Protein AF-A0A2V8F8I6-F1 (afdb_monomer)

Radius of gyration: 18.99 Å; Cα co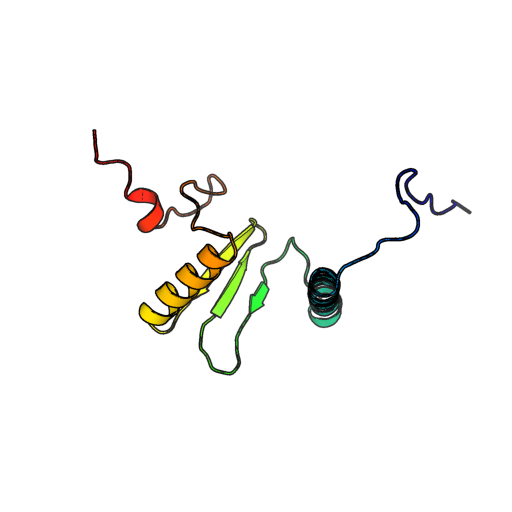ntacts (8 Å, |Δi|>4): 71; chains: 1; bounding box: 33×45×65 Å

pLDDT: mean 79.76, std 14.5, range [37.84, 93.88]

Nearest PDB structures (foldseek):
  1ll6-assembly4_D  TM=4.019E-01  e=1.074E+00  Coccidioides immitis
  4dfw-assembly1_A  TM=2.881E-01  e=1.947E-01  Homo sapiens
  8c6z-assembly1_A  TM=3.370E-01  e=1.817E+00  Clostridium perfringens
  9iuh-assembly1_A  TM=2.487E-01  e=9.421E-01  Vibrio parahaemolyticus
  7ane-assembly1_Ab  TM=2.014E-01  e=9.389E+00  Leishmania major

Secondary structure (DSSP, 8-state):
-------TT--S-----HHHHHHHHHHHHHHHHH---TTS-EEE--TT-S-EEEE-TTS-EEEE-SSHHHHHHHHHHHHHTT-PPPSS-SSTT----TTTSTTSS--

Structure (mmCIF, N/CA/C/O backbone):
data_AF-A0A2V8F8I6-F1
#
_entry.id   AF-A0A2V8F8I6-F1
#
loop_
_atom_site.group_PDB
_atom_site.id
_atom_site.type_symbol
_atom_site.label_atom_id
_atom_site.label_alt_id
_atom_site.label_comp_id
_atom_site.label_asym_id
_atom_site.label_entity_id
_atom_site.label_seq_id
_atom_site.pdbx_PDB_ins_code
_atom_site.Cartn_x
_atom_site.Cartn_y
_atom_site.Cartn_z
_atom_site.occupancy
_atom_site.B_iso_or_equiv
_atom_site.auth_seq_id
_atom_site.auth_comp_id
_atom_site.auth_asym_id
_atom_site.auth_atom_id
_atom_site.pdbx_PDB_model_num
ATOM 1 N N . MET A 1 1 ? 14.137 26.702 31.121 1.00 41.16 1 MET A N 1
ATOM 2 C CA . MET A 1 1 ? 12.973 26.049 30.488 1.00 41.16 1 MET A CA 1
ATOM 3 C C . MET A 1 1 ? 12.880 26.570 29.068 1.00 41.16 1 MET A C 1
ATOM 5 O O . MET A 1 1 ? 12.441 27.699 28.875 1.00 41.16 1 MET A O 1
ATOM 9 N N . GLU A 1 2 ? 13.381 25.805 28.102 1.00 47.16 2 GLU A N 1
ATOM 10 C CA . GLU A 1 2 ? 13.184 26.109 26.684 1.00 47.16 2 GLU A CA 1
ATOM 11 C C . GLU A 1 2 ? 11.700 25.948 26.355 1.00 47.16 2 GLU A C 1
ATOM 13 O O . GLU A 1 2 ? 11.084 24.929 26.668 1.00 47.16 2 GLU A O 1
ATOM 18 N N . ARG A 1 3 ? 11.096 27.001 25.803 1.00 45.47 3 ARG A N 1
ATOM 19 C CA . ARG A 1 3 ? 9.714 26.950 25.331 1.00 45.47 3 ARG A CA 1
ATOM 20 C C . ARG A 1 3 ? 9.701 26.123 24.052 1.00 45.47 3 ARG A C 1
ATOM 22 O O . ARG A 1 3 ? 10.463 26.423 23.139 1.00 45.47 3 ARG A O 1
ATOM 29 N N . CYS A 1 4 ? 8.818 25.128 23.991 1.00 46.78 4 CYS A N 1
ATOM 30 C CA . CYS A 1 4 ? 8.416 24.483 22.747 1.00 46.78 4 CYS A CA 1
ATOM 31 C C . CYS A 1 4 ? 7.962 25.587 21.779 1.00 46.78 4 CYS A C 1
ATOM 33 O O . CYS A 1 4 ? 6.897 26.184 21.952 1.00 46.78 4 CYS A O 1
ATOM 35 N N . ALA A 1 5 ? 8.833 25.957 20.843 1.00 52.16 5 ALA A N 1
ATOM 36 C CA . ALA A 1 5 ? 8.520 26.939 19.826 1.00 52.16 5 ALA A CA 1
ATOM 37 C C . ALA A 1 5 ? 7.638 26.238 18.795 1.00 52.16 5 ALA A C 1
ATOM 39 O O . ALA A 1 5 ? 8.135 25.534 17.919 1.00 52.16 5 ALA A O 1
ATOM 40 N N . VAL A 1 6 ? 6.322 26.400 18.930 1.00 56.75 6 VAL A N 1
ATOM 41 C CA . VAL A 1 6 ? 5.384 26.081 17.852 1.00 56.75 6 VAL A CA 1
ATOM 42 C C . VAL A 1 6 ? 5.862 26.852 16.619 1.00 56.75 6 VAL A C 1
ATOM 44 O O . VAL A 1 6 ? 6.078 28.065 16.704 1.00 56.75 6 VAL A O 1
ATOM 47 N N . GLN A 1 7 ? 6.121 26.143 15.514 1.00 58.88 7 GLN A N 1
ATOM 48 C CA . GLN A 1 7 ? 6.570 26.754 14.260 1.00 58.88 7 GLN A CA 1
ATOM 49 C C . GLN A 1 7 ? 5.643 27.924 13.903 1.00 58.88 7 GLN A C 1
ATOM 51 O O . GLN A 1 7 ? 4.425 27.812 14.041 1.00 58.88 7 GLN A O 1
ATOM 56 N N . ARG A 1 8 ? 6.225 29.054 13.472 1.00 54.56 8 ARG A N 1
ATOM 57 C CA . ARG A 1 8 ? 5.525 30.341 13.263 1.00 54.56 8 ARG A CA 1
ATOM 58 C C . ARG A 1 8 ? 4.374 30.277 12.250 1.00 54.56 8 ARG A C 1
ATOM 60 O O . ARG A 1 8 ? 3.568 31.202 12.204 1.00 54.56 8 ARG A O 1
ATOM 67 N N . ASP A 1 9 ? 4.276 29.178 11.515 1.00 62.59 9 ASP A N 1
ATOM 68 C CA . ASP A 1 9 ? 3.380 28.989 10.379 1.00 62.59 9 ASP A CA 1
ATOM 69 C C . ASP A 1 9 ? 2.255 27.990 10.720 1.00 62.59 9 ASP A C 1
ATOM 71 O O . ASP A 1 9 ? 1.356 27.732 9.920 1.00 62.59 9 ASP A O 1
ATOM 75 N N . PHE A 1 10 ? 2.280 27.418 11.928 1.00 59.06 10 PHE A N 1
ATOM 76 C CA . PHE A 1 10 ? 1.273 26.473 12.383 1.00 59.06 10 PHE A CA 1
ATOM 77 C C . PHE A 1 10 ? 0.020 27.227 12.841 1.00 59.06 10 PHE A C 1
ATOM 79 O O . PHE A 1 10 ? -0.009 27.828 13.914 1.00 59.06 10 PHE A O 1
ATOM 86 N N . SER A 1 11 ? -1.044 27.169 12.037 1.00 60.03 11 SER A N 1
ATOM 87 C CA . SER A 1 11 ? -2.303 27.902 12.266 1.00 60.03 11 SER A CA 1
ATOM 88 C C . SER A 1 11 ? -3.136 27.400 13.463 1.00 60.03 11 SER A C 1
ATOM 90 O O . SER A 1 11 ? -4.287 27.795 13.625 1.00 60.03 11 SER A O 1
ATOM 92 N N . GLY A 1 12 ? -2.586 26.529 14.318 1.00 64.31 12 GLY A N 1
ATOM 93 C CA . GLY A 1 12 ? -3.203 26.062 15.567 1.00 64.31 12 GLY A CA 1
ATOM 94 C C . GLY A 1 12 ? -4.409 25.129 15.402 1.00 64.31 12 GLY A C 1
ATOM 95 O O . GLY A 1 12 ? -4.760 24.423 16.343 1.00 64.31 12 GLY A O 1
ATOM 96 N N . ALA A 1 13 ? -5.010 25.082 14.215 1.00 70.38 13 ALA A N 1
ATOM 97 C CA . ALA A 1 13 ? -6.079 24.170 13.853 1.00 70.38 13 ALA A CA 1
ATOM 98 C C . ALA A 1 13 ? -5.848 23.649 12.432 1.00 70.38 13 ALA A C 1
ATOM 100 O O . ALA A 1 13 ? -5.587 24.421 11.510 1.00 70.38 13 ALA A O 1
ATOM 101 N N . LEU A 1 14 ? -5.961 22.333 12.274 1.00 75.19 14 LEU A N 1
ATOM 102 C CA . LEU A 1 14 ? -5.963 21.654 10.987 1.00 75.19 14 LEU A CA 1
ATOM 103 C C . LEU A 1 14 ? -7.331 20.991 10.845 1.00 75.19 14 LEU A C 1
ATOM 105 O O . LEU A 1 14 ? -7.701 20.150 11.664 1.00 75.19 14 LEU A O 1
ATOM 109 N N . GLN A 1 15 ? -8.112 21.437 9.864 1.00 81.44 15 GLN A N 1
ATOM 110 C CA . GLN A 1 15 ? -9.397 20.827 9.556 1.00 81.44 15 GLN A CA 1
ATOM 111 C C . GLN A 1 15 ? -9.196 19.804 8.449 1.00 81.44 15 GLN A C 1
ATOM 113 O O . GLN A 1 15 ? -8.698 20.139 7.379 1.00 81.44 15 GLN A O 1
ATOM 118 N N . PHE A 1 16 ? -9.632 18.583 8.719 1.00 83.44 16 PHE A N 1
ATOM 119 C CA . PHE A 1 16 ? -9.661 17.499 7.755 1.00 83.44 16 PHE A CA 1
ATOM 120 C C . PHE A 1 16 ? -11.098 17.252 7.318 1.00 83.44 16 PHE A C 1
ATOM 122 O O . PHE A 1 16 ? -12.033 17.321 8.123 1.00 83.44 16 PHE A O 1
ATOM 129 N N . ASN A 1 17 ? -11.286 16.921 6.050 1.00 90.00 17 ASN A N 1
ATOM 130 C CA . ASN A 1 17 ? -12.528 16.321 5.599 1.00 90.00 17 ASN A CA 1
ATOM 131 C C . ASN A 1 17 ? -12.634 14.857 6.085 1.00 90.00 17 ASN A C 1
ATOM 133 O O . ASN A 1 17 ? -11.720 14.297 6.700 1.00 90.00 17 ASN A O 1
ATOM 137 N N . ASN A 1 18 ? -13.777 14.217 5.826 1.00 86.88 18 ASN A N 1
ATOM 138 C CA . ASN A 1 18 ? -14.034 12.850 6.291 1.00 86.88 18 ASN A CA 1
ATOM 139 C C . ASN A 1 18 ? -13.062 11.808 5.716 1.00 86.88 18 ASN A C 1
ATOM 141 O O . ASN A 1 18 ? -12.784 10.817 6.387 1.00 86.88 18 ASN A O 1
ATOM 145 N N . HIS A 1 19 ? -12.582 11.991 4.484 1.00 79.38 19 HIS A N 1
ATOM 146 C CA . HIS A 1 19 ? -11.605 11.085 3.878 1.00 79.38 19 HIS A CA 1
ATOM 147 C C . HIS A 1 19 ? -10.224 11.302 4.495 1.00 79.38 19 HIS A C 1
ATOM 149 O O . HIS A 1 19 ? -9.653 10.359 5.027 1.00 79.38 19 HIS A O 1
ATOM 155 N N . GLU A 1 20 ? -9.770 12.551 4.578 1.00 81.00 20 GLU A N 1
ATOM 156 C CA . GLU A 1 20 ? -8.476 12.891 5.182 1.00 81.00 20 GLU A CA 1
ATOM 157 C C . GLU A 1 20 ? -8.387 12.464 6.657 1.00 81.00 20 GLU A C 1
ATOM 159 O O . GLU A 1 20 ? -7.340 12.025 7.124 1.00 81.00 20 GLU A O 1
ATOM 164 N N . THR A 1 21 ? -9.498 12.531 7.398 1.00 85.62 21 THR A N 1
ATOM 165 C CA . THR A 1 21 ? -9.554 12.046 8.786 1.00 85.62 21 THR A CA 1
ATOM 166 C C . THR A 1 21 ? -9.364 10.531 8.858 1.00 85.62 21 THR A C 1
ATOM 168 O O . THR A 1 21 ? -8.694 10.039 9.763 1.00 85.62 21 THR A O 1
ATOM 171 N N . ARG A 1 22 ? -9.944 9.772 7.918 1.00 86.38 22 ARG A N 1
ATOM 172 C CA . ARG A 1 22 ? -9.756 8.315 7.846 1.00 86.38 22 ARG A CA 1
ATOM 173 C C . ARG A 1 22 ? -8.313 7.967 7.500 1.00 86.38 22 ARG A C 1
ATOM 175 O O . ARG A 1 22 ? -7.754 7.091 8.153 1.00 86.38 22 ARG A O 1
ATOM 182 N N . ASP A 1 23 ? -7.716 8.684 6.554 1.00 83.75 23 ASP A N 1
ATOM 183 C CA . ASP A 1 23 ? -6.320 8.489 6.157 1.00 83.75 23 ASP A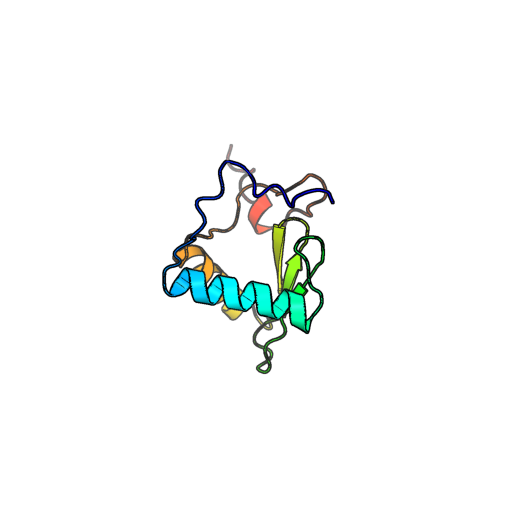 CA 1
ATOM 184 C C . ASP A 1 23 ? -5.368 8.805 7.322 1.00 83.75 23 ASP A C 1
ATOM 186 O O . ASP A 1 23 ? -4.473 8.019 7.630 1.00 83.75 23 ASP A O 1
ATOM 190 N N . LEU A 1 24 ? -5.613 9.898 8.055 1.00 84.25 24 LEU A N 1
ATOM 191 C CA . LEU A 1 24 ? -4.851 10.234 9.258 1.00 84.25 24 LEU A CA 1
ATOM 192 C C . LEU A 1 24 ?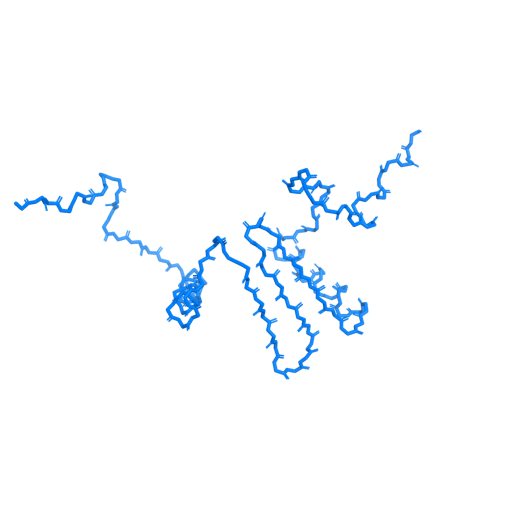 -4.984 9.156 10.339 1.00 84.25 24 LEU A C 1
ATOM 194 O O . LEU A 1 24 ? -3.982 8.748 10.921 1.00 84.25 24 LEU A O 1
ATOM 198 N N . LEU A 1 25 ? -6.205 8.689 10.619 1.00 87.44 25 LEU A N 1
ATOM 199 C CA . LEU A 1 25 ? -6.434 7.626 11.601 1.00 87.44 25 LEU A CA 1
ATOM 200 C C . LEU A 1 25 ? -5.716 6.335 11.207 1.00 87.44 25 LEU A C 1
ATOM 202 O O . LEU A 1 25 ? -5.136 5.686 12.074 1.00 87.44 25 LEU A O 1
ATOM 206 N N . LEU A 1 26 ? -5.719 5.986 9.919 1.00 85.38 26 LEU A N 1
ATOM 207 C CA . LEU A 1 26 ? -4.979 4.843 9.395 1.00 85.38 26 LEU A CA 1
ATOM 208 C C . LEU A 1 26 ? -3.473 5.004 9.641 1.00 85.38 26 LEU A C 1
ATOM 210 O O . LEU A 1 26 ? -2.849 4.091 10.178 1.00 85.38 26 LEU A O 1
ATOM 214 N N . LEU A 1 27 ? -2.889 6.156 9.301 1.00 82.56 27 LEU A N 1
ATOM 215 C CA . LEU A 1 27 ? -1.459 6.422 9.504 1.00 82.56 27 LE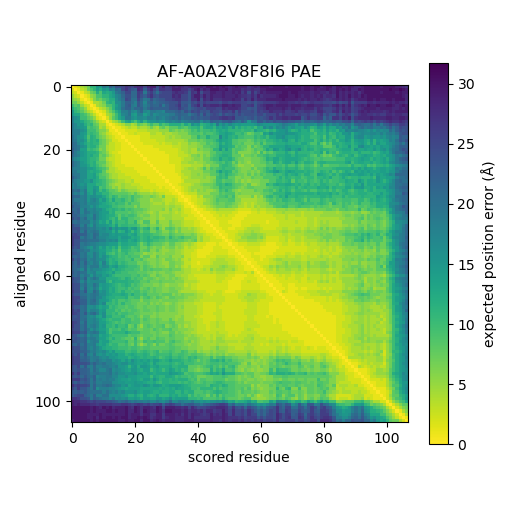U A CA 1
ATOM 216 C C . LEU A 1 27 ? -1.072 6.376 10.988 1.00 82.56 27 LEU A C 1
ATOM 218 O O . LEU A 1 27 ? -0.102 5.717 11.358 1.00 82.56 27 LEU A O 1
ATOM 222 N N . VAL A 1 28 ? -1.862 7.023 11.848 1.00 84.69 28 VAL A N 1
ATOM 223 C CA . VAL A 1 28 ? -1.649 7.036 13.302 1.00 84.69 28 VAL A CA 1
ATOM 224 C C . VAL A 1 28 ? -1.758 5.625 13.878 1.00 84.69 28 VAL A C 1
ATOM 226 O O . VAL A 1 28 ? -0.905 5.222 14.666 1.00 84.69 28 VAL A O 1
ATOM 229 N N . ALA A 1 29 ? -2.768 4.851 13.476 1.00 86.56 29 ALA A N 1
ATOM 230 C CA . ALA A 1 29 ? -2.918 3.472 13.924 1.00 86.56 29 ALA A CA 1
ATOM 231 C C . ALA A 1 29 ? -1.721 2.613 13.500 1.00 86.56 29 ALA A C 1
ATOM 233 O O . ALA A 1 29 ? -1.185 1.890 14.334 1.00 86.56 29 ALA A O 1
ATOM 234 N N . ASN A 1 30 ? -1.254 2.732 12.252 1.00 81.50 30 ASN A N 1
ATOM 235 C CA . ASN A 1 30 ? -0.087 1.980 11.791 1.00 81.50 30 ASN A CA 1
ATOM 236 C C . ASN A 1 30 ? 1.179 2.340 12.579 1.00 81.50 30 ASN A C 1
ATOM 238 O O . ASN A 1 30 ? 1.890 1.443 13.030 1.00 81.50 30 ASN A O 1
ATOM 242 N N . TYR A 1 31 ? 1.412 3.631 12.826 1.00 83.75 31 TYR A N 1
ATOM 243 C CA . TYR A 1 31 ? 2.541 4.081 13.638 1.00 83.75 31 TYR A CA 1
ATOM 244 C C . TYR A 1 31 ? 2.474 3.528 15.068 1.00 83.75 31 TYR A C 1
ATOM 246 O O . TYR A 1 31 ? 3.441 2.963 15.562 1.00 83.75 31 TYR A O 1
ATOM 254 N N . TYR A 1 32 ? 1.333 3.641 15.754 1.00 84.69 32 TYR A N 1
ATOM 255 C CA . TYR 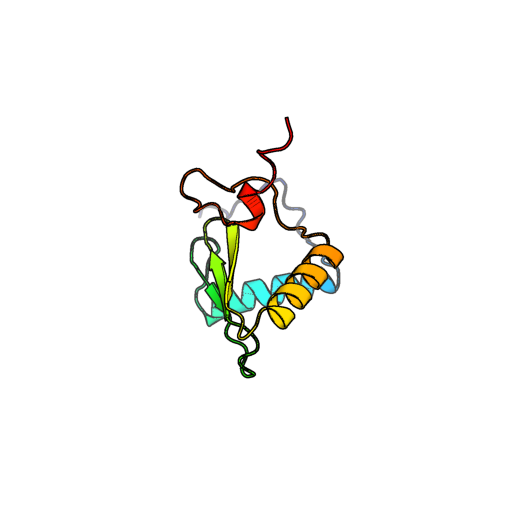A 1 32 ? 1.247 3.217 17.157 1.00 84.69 32 TYR A CA 1
ATOM 256 C C . TYR A 1 32 ? 1.162 1.700 17.350 1.00 84.69 32 TYR A C 1
ATOM 258 O O . TYR A 1 32 ? 1.651 1.199 18.360 1.00 84.69 32 TYR A O 1
ATOM 266 N N . VAL A 1 33 ? 0.531 0.971 16.427 1.00 85.81 33 VAL A N 1
ATOM 267 C CA . VAL A 1 33 ? 0.342 -0.484 16.548 1.00 85.81 33 VAL A CA 1
ATOM 268 C C . VAL A 1 33 ? 1.566 -1.243 16.047 1.00 85.81 33 VAL A C 1
ATOM 270 O O . VAL A 1 33 ? 1.973 -2.215 16.680 1.00 85.81 33 VAL A O 1
ATOM 273 N N . PHE A 1 34 ? 2.164 -0.799 14.940 1.00 81.12 34 PHE A N 1
ATOM 274 C CA . PHE A 1 34 ? 3.257 -1.518 14.281 1.00 81.12 34 PHE A CA 1
ATOM 275 C C . PHE A 1 34 ? 4.618 -0.836 14.431 1.00 81.12 34 PHE A C 1
ATOM 277 O O . PHE A 1 34 ? 5.595 -1.353 13.901 1.00 81.12 34 PHE A O 1
ATOM 284 N N . ALA A 1 35 ? 4.695 0.303 15.134 1.00 83.81 35 ALA A N 1
ATOM 285 C CA . ALA A 1 35 ? 5.879 1.169 15.165 1.00 83.81 35 ALA A CA 1
ATOM 286 C C . ALA A 1 35 ? 6.341 1.610 13.764 1.00 83.81 35 ALA A C 1
ATOM 288 O O . ALA A 1 35 ? 7.479 2.038 13.608 1.00 83.81 35 ALA A O 1
ATOM 289 N N . TRP A 1 36 ? 5.452 1.519 12.766 1.00 85.31 36 TRP A N 1
ATOM 290 C CA . TRP A 1 36 ? 5.797 1.747 11.370 1.00 85.31 36 TRP A CA 1
ATOM 291 C C . TRP A 1 36 ? 6.078 3.221 11.101 1.00 85.31 36 TRP A C 1
ATOM 293 O O . TRP A 1 36 ? 5.303 4.095 11.497 1.00 85.31 36 TRP A O 1
ATOM 303 N N . SER A 1 37 ? 7.139 3.488 10.349 1.00 82.06 37 SER A N 1
ATOM 304 C CA . SER A 1 37 ? 7.451 4.809 9.810 1.00 82.06 37 SER A CA 1
ATOM 305 C C . SER A 1 37 ? 7.581 4.782 8.287 1.00 82.06 37 SER A C 1
ATOM 307 O O . SER A 1 37 ? 7.873 3.751 7.696 1.00 82.06 37 SER A O 1
ATOM 309 N N . ALA A 1 38 ? 7.451 5.941 7.636 1.00 76.31 38 ALA A N 1
ATOM 310 C CA . ALA A 1 38 ? 7.644 6.050 6.184 1.00 76.31 38 ALA A CA 1
ATOM 311 C C . ALA A 1 38 ? 9.058 5.648 5.708 1.00 76.31 38 ALA A C 1
ATOM 313 O O . ALA A 1 38 ? 9.268 5.471 4.514 1.00 76.31 38 ALA A O 1
ATOM 314 N N . GLY A 1 39 ? 10.026 5.528 6.625 1.00 83.69 39 GLY A N 1
ATOM 315 C CA . GLY A 1 39 ? 11.369 5.022 6.334 1.00 83.69 39 GLY A CA 1
ATOM 316 C C . GLY A 1 39 ? 11.483 3.496 6.365 1.00 83.69 39 GLY A C 1
ATOM 317 O O . GLY A 1 39 ? 12.584 2.982 6.197 1.00 83.69 39 GLY A O 1
ATOM 318 N N . GLU A 1 40 ? 10.387 2.778 6.604 1.00 85.25 40 GLU A N 1
ATOM 319 C CA . GLU A 1 40 ? 10.350 1.322 6.719 1.00 85.25 40 GLU A CA 1
ATOM 320 C C . GLU A 1 40 ? 9.356 0.717 5.730 1.00 85.25 40 GLU A C 1
ATOM 322 O O . GLU A 1 40 ? 8.324 1.311 5.403 1.00 85.25 40 GLU A O 1
ATOM 327 N N . ASP A 1 41 ? 9.639 -0.513 5.313 1.00 88.69 41 ASP A N 1
ATOM 328 C CA . ASP A 1 41 ? 8.740 -1.261 4.448 1.00 88.69 41 ASP A CA 1
ATOM 329 C C . ASP A 1 41 ? 7.578 -1.857 5.264 1.00 88.69 41 ASP A C 1
ATOM 331 O O . ASP A 1 41 ? 7.787 -2.457 6.324 1.00 88.69 41 ASP A O 1
ATOM 335 N N . LEU A 1 42 ? 6.345 -1.736 4.763 1.00 86.44 42 LEU A N 1
ATOM 336 C CA . LEU A 1 42 ? 5.143 -2.291 5.399 1.00 86.44 42 LEU A CA 1
ATOM 337 C C . LEU A 1 42 ? 4.472 -3.315 4.498 1.00 86.44 42 LEU A C 1
ATOM 339 O O . LEU A 1 42 ? 4.034 -2.979 3.401 1.00 86.44 42 LEU A O 1
ATOM 343 N N . ASN A 1 43 ? 4.316 -4.540 5.002 1.00 88.50 43 ASN A N 1
ATOM 344 C CA . ASN A 1 43 ? 3.544 -5.581 4.333 1.00 88.50 43 ASN A CA 1
ATOM 345 C C . ASN A 1 43 ? 2.090 -5.588 4.830 1.00 88.50 43 ASN A C 1
ATOM 347 O O . ASN A 1 43 ? 1.837 -5.647 6.033 1.00 88.50 43 ASN A O 1
ATOM 351 N N . ILE A 1 44 ? 1.137 -5.575 3.901 1.00 87.44 44 ILE A N 1
ATOM 352 C CA . ILE A 1 44 ? -0.303 -5.681 4.138 1.00 87.44 44 ILE A CA 1
ATOM 353 C C . ILE A 1 44 ? -0.763 -7.029 3.586 1.00 87.44 44 ILE A C 1
ATOM 355 O O . ILE A 1 44 ? -0.663 -7.287 2.384 1.00 87.44 44 ILE A O 1
ATOM 359 N N . LEU A 1 45 ? -1.254 -7.887 4.481 1.00 89.31 45 LEU A N 1
ATOM 360 C CA . LEU A 1 45 ? -1.748 -9.227 4.171 1.00 89.31 45 LEU A CA 1
ATOM 361 C C . LEU A 1 45 ? -3.245 -9.290 4.522 1.00 89.31 45 LEU A C 1
ATOM 363 O O . LEU A 1 45 ? -3.580 -9.457 5.697 1.00 89.31 45 LEU A O 1
ATOM 367 N N . PRO A 1 46 ? -4.146 -9.128 3.539 1.00 84.94 46 PRO A N 1
ATOM 368 C CA . PRO A 1 46 ? -5.567 -9.412 3.694 1.00 84.94 46 PRO A CA 1
ATOM 369 C C . PRO A 1 46 ? -5.802 -10.848 4.177 1.00 84.94 46 PRO A C 1
ATOM 371 O O . PRO A 1 46 ? -5.101 -11.780 3.780 1.00 84.94 46 PRO A O 1
ATOM 374 N N . ASP A 1 47 ? -6.819 -11.034 5.014 1.00 89.94 47 ASP A N 1
ATOM 375 C CA . ASP A 1 47 ? -7.211 -12.340 5.557 1.00 89.94 47 ASP A CA 1
ATOM 376 C C . ASP A 1 47 ? -7.754 -13.299 4.486 1.00 89.94 47 ASP A C 1
ATOM 378 O O . ASP A 1 47 ? -7.631 -14.517 4.617 1.00 89.94 47 ASP A O 1
ATOM 382 N N . ASP A 1 48 ? -8.313 -12.750 3.408 1.00 89.25 48 ASP A N 1
ATOM 383 C CA . ASP A 1 48 ? -8.836 -13.489 2.261 1.00 89.25 48 ASP A CA 1
ATOM 384 C C . ASP A 1 48 ? -7.757 -13.943 1.259 1.00 89.25 48 ASP A C 1
ATOM 386 O O . ASP A 1 48 ? -8.076 -14.622 0.279 1.00 89.25 48 ASP A O 1
ATOM 390 N N . GLY A 1 49 ? -6.487 -13.579 1.486 1.00 85.56 49 GLY A N 1
ATOM 391 C CA . GLY A 1 49 ? -5.371 -13.919 0.601 1.00 85.56 49 GLY A CA 1
ATOM 392 C C . GLY A 1 49 ? -5.505 -13.343 -0.812 1.00 85.56 49 GLY A C 1
ATOM 393 O O . GLY A 1 49 ? -4.937 -13.890 -1.757 1.00 85.56 49 GLY A O 1
ATOM 394 N N . SER A 1 50 ? -6.283 -12.270 -0.984 1.00 88.56 50 SER A N 1
ATOM 395 C CA . SER A 1 50 ? -6.537 -11.660 -2.294 1.00 88.56 50 SER A CA 1
ATOM 396 C C . SER A 1 50 ? -5.297 -11.040 -2.939 1.00 88.56 50 SER A C 1
ATOM 398 O O . SER A 1 50 ? -5.228 -10.991 -4.171 1.00 88.56 50 SER A O 1
ATOM 400 N N . CYS A 1 51 ? -4.343 -10.587 -2.128 1.00 93.25 51 CYS A N 1
ATOM 401 C CA . CYS A 1 51 ? -3.032 -10.092 -2.534 1.00 93.25 51 CYS A CA 1
ATOM 402 C C . CYS A 1 51 ? -2.075 -10.036 -1.334 1.00 93.25 51 CYS A C 1
ATOM 404 O O . CYS A 1 51 ? -2.481 -10.238 -0.194 1.00 93.25 51 CYS A O 1
ATOM 406 N N . ILE A 1 52 ? -0.806 -9.734 -1.582 1.00 92.1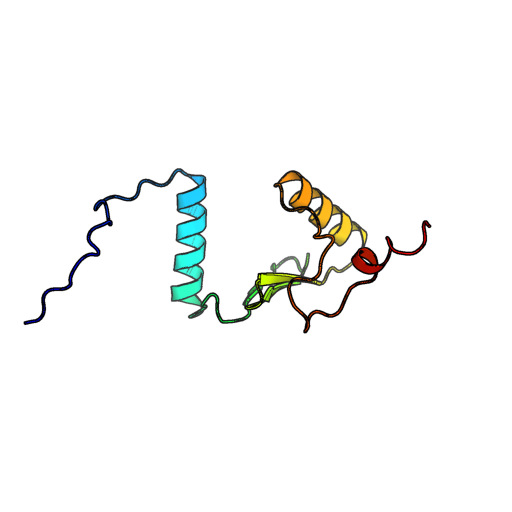2 52 ILE A N 1
ATOM 407 C CA . ILE A 1 52 ? 0.131 -9.235 -0.572 1.00 92.12 52 ILE A CA 1
ATOM 408 C C . ILE A 1 52 ? 0.655 -7.911 -1.103 1.00 92.12 52 ILE A C 1
ATOM 410 O O . ILE A 1 52 ? 1.181 -7.868 -2.213 1.00 92.12 52 ILE A O 1
ATOM 414 N N . LEU A 1 53 ? 0.501 -6.831 -0.341 1.00 92.31 53 LEU A N 1
ATOM 415 C CA . LEU A 1 53 ? 1.027 -5.522 -0.725 1.00 92.31 53 LEU A CA 1
ATOM 416 C C . LEU A 1 53 ? 2.219 -5.169 0.153 1.00 92.31 53 LEU A C 1
ATOM 418 O O . LEU A 1 53 ? 2.172 -5.392 1.357 1.00 92.31 53 LEU A O 1
ATOM 422 N N . MET A 1 54 ? 3.249 -4.568 -0.427 1.00 90.00 54 MET A N 1
ATOM 423 C CA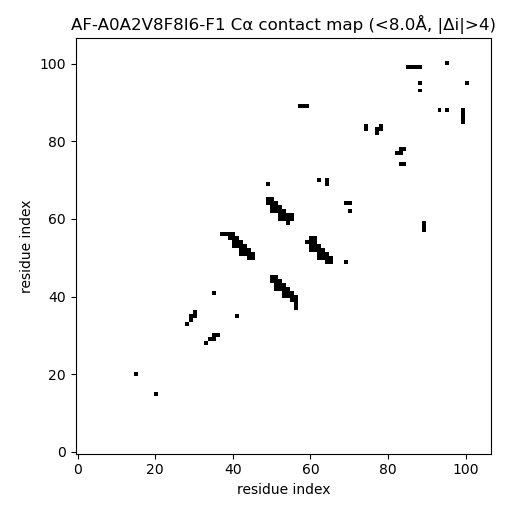 . MET A 1 54 ? 4.368 -3.993 0.305 1.00 90.00 54 MET A CA 1
ATOM 424 C C . MET A 1 54 ? 4.528 -2.530 -0.092 1.00 90.00 54 MET A C 1
ATOM 426 O O . MET A 1 54 ? 4.770 -2.220 -1.259 1.00 90.00 54 MET A O 1
ATOM 430 N N . VAL A 1 55 ? 4.401 -1.636 0.882 1.00 87.94 55 VAL A N 1
ATOM 431 C CA . VAL A 1 55 ? 4.768 -0.227 0.723 1.00 87.94 55 VAL A CA 1
ATOM 432 C C . VAL A 1 55 ? 6.253 -0.113 1.033 1.00 87.94 55 VAL A C 1
ATOM 434 O O . VAL A 1 55 ? 6.660 -0.451 2.140 1.00 87.94 55 VAL A O 1
ATOM 437 N N . SER A 1 56 ? 7.043 0.315 0.055 1.00 85.00 56 SER A N 1
ATOM 438 C CA . SER A 1 56 ? 8.490 0.503 0.172 1.00 85.00 56 SER A CA 1
ATOM 439 C C . SER A 1 56 ? 8.821 1.891 0.711 1.00 85.00 56 SER A C 1
ATOM 441 O O . SER A 1 56 ? 8.196 2.881 0.319 1.00 85.00 56 SER A O 1
ATOM 443 N N . HIS A 1 57 ? 9.879 1.990 1.511 1.00 84.75 57 HIS A N 1
ATOM 444 C CA . HIS A 1 57 ? 10.468 3.269 1.915 1.00 84.75 57 HIS A CA 1
ATOM 445 C C . HIS A 1 57 ? 11.022 4.100 0.738 1.00 84.75 57 HIS A C 1
ATOM 447 O O . HIS A 1 57 ? 11.244 5.301 0.886 1.00 84.75 57 HIS A O 1
ATOM 453 N N . HIS A 1 58 ? 11.196 3.497 -0.444 1.00 81.94 58 HIS A N 1
ATOM 454 C CA . HIS A 1 58 ? 11.510 4.200 -1.697 1.00 81.94 58 HIS A CA 1
ATOM 455 C C . HIS A 1 58 ? 10.279 4.850 -2.362 1.00 81.94 58 HIS A C 1
ATOM 457 O O . HIS A 1 58 ? 10.395 5.464 -3.420 1.00 81.94 58 HIS A O 1
ATOM 463 N N . GLY A 1 59 ? 9.086 4.740 -1.763 1.00 78.06 59 G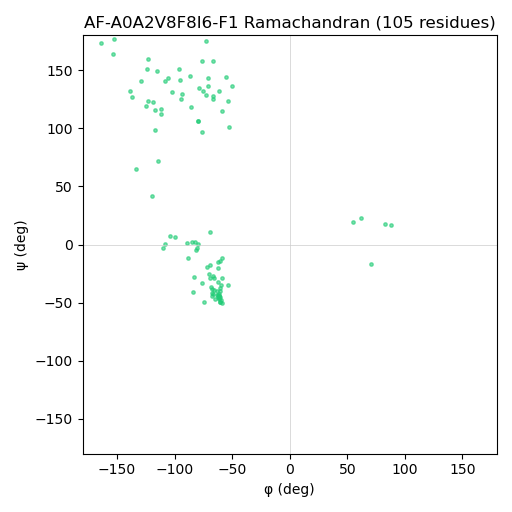LY A N 1
ATOM 464 C CA . GLY A 1 59 ? 7.843 5.286 -2.323 1.00 78.06 59 GLY A CA 1
ATOM 465 C C . GLY A 1 59 ? 7.178 4.380 -3.363 1.00 78.06 59 GLY A C 1
ATOM 466 O O . GLY A 1 59 ? 6.334 4.834 -4.134 1.00 78.06 59 GLY A O 1
ATOM 467 N N . GLU A 1 60 ? 7.542 3.099 -3.389 1.00 82.94 60 GLU A N 1
ATOM 468 C CA . GLU A 1 60 ? 6.973 2.101 -4.295 1.00 82.94 60 GLU A CA 1
ATOM 469 C C . GLU A 1 60 ? 5.858 1.302 -3.620 1.00 82.94 60 GLU A C 1
ATOM 471 O O . GLU A 1 60 ? 5.893 1.046 -2.416 1.00 82.94 60 GLU A O 1
ATOM 476 N N . LEU A 1 61 ? 4.908 0.826 -4.423 1.00 87.19 61 LEU A N 1
ATOM 477 C CA . LEU A 1 61 ? 3.950 -0.192 -4.015 1.00 87.19 61 LEU A CA 1
ATOM 478 C C . LEU A 1 61 ? 4.239 -1.474 -4.793 1.00 87.19 61 LEU A C 1
ATOM 480 O O . LEU A 1 61 ? 4.044 -1.527 -6.008 1.00 87.19 61 LEU A O 1
ATOM 484 N N . GLN A 1 62 ? 4.688 -2.508 -4.094 1.00 88.12 62 GLN A N 1
ATOM 485 C CA . GLN A 1 62 ? 4.822 -3.847 -4.659 1.00 88.12 62 GLN A CA 1
ATOM 486 C C . GLN A 1 62 ? 3.571 -4.655 -4.320 1.00 88.12 62 GLN A C 1
ATOM 488 O O . GLN A 1 62 ? 3.018 -4.526 -3.228 1.00 88.12 62 GLN A O 1
ATOM 493 N N . GLY A 1 63 ? 3.107 -5.472 -5.262 1.00 90.50 63 GLY A N 1
ATOM 494 C CA . GLY A 1 63 ? 1.929 -6.310 -5.081 1.00 90.50 63 GLY A CA 1
ATOM 495 C C . GLY A 1 63 ? 2.158 -7.706 -5.638 1.00 90.50 63 GLY A C 1
ATOM 496 O O . GLY A 1 63 ? 2.530 -7.847 -6.802 1.00 90.50 63 GLY A O 1
ATOM 497 N N . ASP A 1 64 ? 1.923 -8.718 -4.811 1.00 92.50 64 ASP A N 1
ATOM 498 C CA . ASP A 1 64 ? 1.840 -10.117 -5.217 1.00 92.50 64 ASP A CA 1
ATOM 499 C C . ASP A 1 64 ? 0.366 -10.530 -5.282 1.00 92.50 64 ASP A C 1
ATOM 501 O O . ASP A 1 64 ? -0.411 -10.255 -4.362 1.00 92.50 64 ASP A O 1
ATOM 505 N N . PHE A 1 65 ? -0.032 -11.155 -6.387 1.00 93.50 65 PHE A N 1
ATOM 506 C CA . PHE A 1 65 ? -1.419 -11.504 -6.673 1.00 93.50 65 PHE A CA 1
ATOM 507 C C . PHE A 1 65 ? -1.519 -12.980 -7.071 1.00 93.50 65 PHE A C 1
ATOM 509 O O . PHE A 1 65 ? -0.689 -13.459 -7.844 1.00 93.50 65 PHE A O 1
ATOM 516 N N . PRO A 1 66 ? -2.571 -13.698 -6.630 1.00 92.56 66 PRO A N 1
ATOM 517 C CA . PRO A 1 66 ? -2.768 -15.108 -6.977 1.00 92.56 66 PRO A CA 1
ATOM 518 C C . PRO A 1 66 ? -2.876 -15.374 -8.484 1.00 92.56 66 PRO A C 1
ATOM 520 O O . PRO A 1 66 ? -2.564 -16.469 -8.951 1.00 92.56 66 PRO A O 1
ATOM 523 N N . ASP A 1 67 ? -3.361 -14.384 -9.237 1.00 93.75 67 ASP A N 1
ATOM 524 C CA . ASP A 1 67 ? -3.557 -14.450 -10.678 1.00 93.75 67 ASP A CA 1
ATOM 525 C C . ASP A 1 67 ? -3.485 -13.052 -11.318 1.00 93.75 67 ASP A C 1
ATOM 527 O O . ASP A 1 67 ? -3.584 -12.018 -10.650 1.00 93.75 67 ASP A O 1
ATOM 531 N N . SER A 1 68 ? -3.317 -13.023 -12.643 1.00 92.56 68 SER A N 1
ATOM 532 C CA . SER A 1 68 ? -3.209 -11.773 -13.399 1.00 92.56 68 SER A CA 1
ATOM 533 C C . SER A 1 68 ? -4.522 -10.991 -13.469 1.00 92.56 68 SER A C 1
ATOM 535 O O . SER A 1 68 ? -4.476 -9.775 -13.591 1.00 92.56 68 SER A O 1
ATOM 537 N N . GLN A 1 69 ? -5.689 -11.638 -13.355 1.00 93.88 69 GLN A N 1
ATOM 538 C CA . GLN A 1 69 ? -6.977 -10.935 -13.427 1.00 93.88 69 GLN A CA 1
ATOM 539 C C . GLN A 1 69 ? -7.168 -10.015 -12.218 1.00 93.88 69 GLN A C 1
ATOM 541 O O . GLN A 1 69 ? -7.675 -8.902 -12.356 1.00 93.88 69 GLN A O 1
ATOM 546 N N . ARG A 1 70 ? -6.738 -10.460 -11.033 1.00 92.25 70 ARG A N 1
ATOM 547 C CA . ARG A 1 70 ? -6.745 -9.648 -9.810 1.00 92.25 70 ARG A CA 1
ATOM 548 C C . ARG A 1 70 ? -5.764 -8.487 -9.885 1.00 92.25 70 ARG A C 1
ATOM 550 O O . ARG A 1 70 ? -6.127 -7.383 -9.487 1.00 92.25 70 ARG A O 1
ATOM 557 N N . LEU A 1 71 ? -4.568 -8.723 -10.426 1.00 92.88 71 LEU A N 1
ATOM 558 C CA . LEU A 1 71 ? -3.599 -7.660 -10.691 1.00 92.88 71 LEU A CA 1
ATOM 559 C C . LEU A 1 71 ? -4.193 -6.604 -11.635 1.00 92.88 71 LEU A C 1
ATOM 561 O O . LEU A 1 71 ? -4.176 -5.420 -11.310 1.00 92.88 71 LEU A O 1
ATOM 565 N N . ASP A 1 72 ? -4.772 -7.024 -12.761 1.00 92.94 72 ASP A N 1
ATOM 566 C CA . ASP A 1 72 ? -5.363 -6.115 -13.749 1.00 92.94 72 ASP A CA 1
ATOM 567 C C . ASP A 1 72 ? -6.517 -5.299 -13.142 1.00 92.94 72 ASP A C 1
ATOM 569 O O . ASP A 1 72 ? -6.605 -4.085 -13.341 1.00 92.94 72 ASP A O 1
ATOM 573 N N . ALA A 1 73 ? -7.377 -5.939 -12.341 1.00 93.81 73 ALA A N 1
ATOM 574 C CA . ALA A 1 73 ? -8.455 -5.262 -11.622 1.00 93.81 73 ALA A CA 1
ATOM 575 C C . ALA A 1 73 ? -7.927 -4.241 -10.600 1.00 93.81 73 ALA A C 1
ATOM 577 O O . ALA A 1 73 ? -8.485 -3.148 -10.474 1.00 93.81 73 ALA A O 1
ATOM 578 N N . PHE A 1 74 ? -6.847 -4.576 -9.889 1.00 92.62 74 PHE A N 1
ATOM 579 C CA . PHE A 1 74 ? -6.191 -3.672 -8.950 1.00 92.62 74 PHE A CA 1
ATOM 580 C C . PHE A 1 74 ? -5.587 -2.454 -9.662 1.00 92.62 74 PHE A C 1
ATOM 582 O O . PHE A 1 74 ? -5.838 -1.322 -9.250 1.00 92.62 74 PHE A O 1
ATOM 589 N N . VAL A 1 75 ? -4.859 -2.666 -10.763 1.00 92.44 75 VAL A N 1
ATOM 590 C CA . VAL A 1 75 ? -4.278 -1.588 -11.580 1.00 92.44 75 VAL A CA 1
ATOM 591 C C . VAL A 1 75 ? -5.369 -0.659 -12.114 1.00 92.44 75 VAL A C 1
ATOM 593 O O . VAL A 1 75 ? -5.267 0.554 -11.942 1.00 92.44 75 VAL A O 1
ATOM 596 N N . ALA A 1 76 ? -6.450 -1.209 -12.675 1.00 93.62 76 ALA A N 1
ATOM 597 C CA . ALA A 1 76 ? -7.572 -0.414 -13.172 1.00 93.62 76 ALA A CA 1
ATOM 598 C C . ALA A 1 76 ? -8.237 0.420 -12.061 1.00 93.62 76 ALA A C 1
ATOM 600 O O . ALA A 1 76 ? -8.636 1.565 -12.282 1.00 93.62 76 ALA A O 1
ATOM 601 N N . PHE A 1 77 ? -8.344 -0.130 -10.846 1.00 93.81 77 PHE A N 1
ATOM 602 C CA . PHE A 1 77 ? -8.867 0.606 -9.697 1.00 93.81 77 PHE A CA 1
ATOM 603 C C . PHE A 1 77 ? -7.937 1.749 -9.270 1.00 93.81 77 PHE A C 1
ATOM 605 O O . PHE A 1 77 ? -8.417 2.855 -9.016 1.00 93.81 77 PHE A O 1
ATOM 612 N N . MET A 1 78 ? -6.624 1.507 -9.213 1.00 92.25 78 MET A N 1
ATOM 613 C CA . MET A 1 78 ? -5.623 2.530 -8.888 1.00 92.25 78 MET A CA 1
ATOM 614 C C . MET A 1 78 ? -5.629 3.667 -9.916 1.00 92.25 78 MET A C 1
ATOM 616 O O . MET A 1 78 ? -5.677 4.842 -9.542 1.00 92.25 78 MET A O 1
ATOM 620 N N . GLU A 1 79 ? -5.699 3.336 -11.204 1.00 93.25 79 GLU A N 1
ATOM 621 C CA . GLU A 1 79 ? -5.804 4.319 -12.282 1.00 93.25 79 GLU A CA 1
ATOM 622 C C . GLU A 1 79 ? -7.079 5.167 -12.152 1.00 93.25 79 GLU A C 1
ATOM 624 O O . GLU A 1 79 ? -7.016 6.396 -12.192 1.00 93.25 79 GLU A O 1
ATOM 629 N N . ALA A 1 80 ? -8.229 4.541 -11.872 1.00 92.50 80 ALA A N 1
ATOM 630 C CA . ALA A 1 80 ? -9.489 5.250 -11.627 1.00 92.50 80 ALA A CA 1
ATOM 631 C C . ALA A 1 80 ? -9.448 6.174 -10.393 1.00 92.50 80 ALA A C 1
ATOM 633 O O . ALA A 1 80 ? -10.265 7.090 -10.271 1.00 92.50 80 ALA A O 1
ATOM 634 N N . LYS A 1 81 ? -8.505 5.950 -9.470 1.00 89.69 81 LYS A N 1
ATOM 635 C CA . LYS A 1 81 ? -8.235 6.810 -8.308 1.00 89.69 81 LYS A CA 1
ATOM 636 C C . LYS A 1 81 ? -7.215 7.917 -8.587 1.00 89.69 81 LYS A C 1
ATOM 638 O O . LYS A 1 81 ? -6.951 8.708 -7.688 1.00 89.69 81 LYS A O 1
ATOM 643 N N . GLY A 1 82 ? -6.699 8.014 -9.813 1.00 91.50 82 GLY A N 1
ATOM 644 C CA . GLY A 1 82 ? -5.707 9.013 -10.207 1.00 91.50 82 GLY A CA 1
ATOM 645 C C . GLY A 1 82 ? -4.261 8.584 -9.959 1.00 91.50 82 GLY A C 1
ATOM 646 O O . GLY A 1 82 ? -3.377 9.435 -9.969 1.00 91.50 82 GLY A O 1
ATOM 647 N N . TYR A 1 83 ? -4.018 7.286 -9.761 1.00 89.19 83 TYR A N 1
ATOM 648 C CA . TYR A 1 83 ? -2.688 6.700 -9.590 1.00 89.19 83 TYR A CA 1
ATOM 649 C C . TYR A 1 83 ? -2.370 5.760 -10.767 1.00 89.19 83 TYR A C 1
ATOM 651 O O . TYR A 1 83 ? -2.418 4.538 -10.603 1.00 89.19 83 TYR A O 1
ATOM 659 N N . PRO A 1 84 ? -2.107 6.293 -11.977 1.00 89.81 84 PRO A N 1
ATOM 660 C CA . PRO A 1 84 ? -1.705 5.469 -13.112 1.00 89.81 84 PRO A CA 1
ATOM 661 C C . PRO A 1 84 ? -0.328 4.836 -12.867 1.00 89.81 84 PRO A C 1
ATOM 663 O O . PRO A 1 84 ? 0.474 5.344 -12.080 1.00 89.81 84 PRO A O 1
ATOM 666 N N . LEU A 1 85 ? -0.036 3.743 -13.575 1.00 87.00 85 LEU A N 1
ATOM 667 C CA . LEU A 1 85 ? 1.305 3.161 -13.569 1.00 87.00 85 LEU A CA 1
ATOM 668 C C . LEU A 1 85 ? 2.329 4.178 -14.119 1.00 87.00 85 LEU A C 1
ATOM 670 O O . LEU A 1 85 ? 2.071 4.779 -15.163 1.00 87.00 85 LEU A O 1
ATOM 674 N N . PRO A 1 86 ? 3.474 4.387 -13.442 1.00 84.31 86 PRO A N 1
ATOM 675 C CA . PRO A 1 86 ? 4.446 5.401 -13.847 1.00 84.31 86 PRO A CA 1
ATOM 676 C C . PRO A 1 86 ? 5.253 4.973 -15.077 1.00 84.31 86 PRO A C 1
ATOM 678 O O . PRO A 1 86 ? 5.810 3.887 -15.098 1.00 84.31 86 PRO A O 1
ATOM 681 N N . ASP A 1 87 ? 5.394 5.837 -16.081 1.00 83.56 87 ASP A N 1
ATOM 682 C CA . ASP A 1 87 ? 6.227 5.545 -17.263 1.00 83.56 87 ASP A CA 1
ATOM 683 C C . ASP A 1 87 ? 7.746 5.567 -16.960 1.00 83.56 87 ASP A C 1
ATOM 685 O O . ASP A 1 87 ? 8.532 4.978 -17.705 1.00 83.56 87 ASP A O 1
ATOM 689 N N . ASP A 1 88 ? 8.154 6.211 -15.860 1.00 82.31 88 ASP A N 1
ATOM 690 C CA . ASP A 1 88 ? 9.549 6.395 -15.449 1.00 82.31 88 ASP A CA 1
ATOM 691 C C . ASP A 1 88 ? 9.864 5.666 -14.133 1.00 82.31 88 ASP A C 1
ATOM 693 O O . ASP A 1 88 ? 9.012 5.515 -13.254 1.00 82.31 88 ASP A O 1
ATOM 697 N N . ALA A 1 89 ? 11.116 5.230 -13.983 1.00 80.12 89 ALA A N 1
ATOM 698 C CA . ALA A 1 89 ? 11.602 4.617 -12.750 1.00 80.12 89 ALA A CA 1
ATOM 699 C C . ALA A 1 89 ? 11.740 5.662 -11.617 1.00 80.12 89 ALA A C 1
ATOM 701 O O . ALA A 1 89 ? 12.161 6.788 -11.890 1.00 80.12 89 ALA A O 1
ATOM 702 N N . PRO A 1 90 ? 11.439 5.302 -10.353 1.00 74.94 90 PRO A N 1
ATOM 703 C CA . PRO A 1 90 ? 11.537 6.211 -9.210 1.00 74.94 90 PRO A CA 1
ATOM 704 C C . PRO A 1 90 ? 12.985 6.593 -8.865 1.00 74.94 90 PRO A C 1
ATOM 706 O O . PRO A 1 90 ? 13.240 7.742 -8.508 1.00 74.94 90 PRO A O 1
ATOM 709 N N . ASP A 1 91 ? 13.935 5.661 -8.996 1.00 79.69 91 ASP A N 1
ATOM 710 C CA . ASP A 1 91 ? 15.367 5.905 -8.804 1.00 79.69 91 ASP A CA 1
ATOM 711 C C . ASP A 1 91 ? 16.247 4.932 -9.622 1.00 79.69 91 ASP A C 1
ATOM 713 O O . ASP A 1 91 ? 15.753 4.037 -10.313 1.00 79.69 91 ASP A O 1
ATOM 717 N N . GLU A 1 92 ? 17.572 5.117 -9.568 1.00 79.50 92 GLU A N 1
ATOM 718 C CA . GLU A 1 92 ? 18.556 4.306 -10.309 1.00 79.50 92 GLU A CA 1
ATOM 719 C C . GLU A 1 92 ? 18.678 2.856 -9.812 1.00 79.50 92 GLU A C 1
ATOM 721 O O . GLU A 1 92 ? 19.226 1.999 -10.509 1.00 79.50 92 GLU A O 1
ATOM 726 N N . THR A 1 93 ? 18.196 2.570 -8.603 1.00 77.88 93 THR A N 1
ATOM 727 C CA . THR A 1 93 ? 18.230 1.236 -7.995 1.00 77.88 93 THR A CA 1
ATOM 728 C C . THR A 1 93 ? 16.997 0.403 -8.352 1.00 77.88 93 THR A C 1
ATOM 730 O O . THR A 1 93 ? 17.003 -0.820 -8.168 1.00 77.88 93 THR A O 1
ATOM 733 N N . PHE A 1 94 ? 15.973 1.035 -8.934 1.00 77.19 94 PHE A N 1
ATOM 734 C CA . PHE A 1 94 ? 14.738 0.384 -9.337 1.00 77.19 94 PHE A CA 1
ATOM 735 C C . PHE A 1 94 ? 14.939 -0.618 -10.478 1.00 77.19 94 PHE A C 1
ATOM 737 O O . PHE A 1 94 ? 15.461 -0.317 -11.556 1.00 77.19 94 PHE A O 1
ATOM 744 N N . LYS A 1 95 ? 14.450 -1.843 -10.275 1.00 78.69 95 LYS A N 1
ATOM 745 C CA . LYS A 1 95 ? 14.448 -2.872 -11.319 1.00 78.69 95 LYS A CA 1
ATOM 746 C C . LYS A 1 95 ? 13.289 -2.630 -12.277 1.00 78.69 95 LYS A C 1
ATOM 748 O O . LYS A 1 95 ? 12.149 -2.935 -11.945 1.00 78.69 95 LYS A O 1
ATOM 753 N N . ILE A 1 96 ? 13.600 -2.152 -13.483 1.00 79.06 96 ILE A N 1
ATOM 754 C CA . ILE A 1 96 ? 12.605 -1.819 -14.511 1.00 79.06 96 ILE A CA 1
ATOM 755 C C . ILE A 1 96 ? 11.751 -3.053 -14.869 1.00 79.06 96 ILE A C 1
ATOM 757 O O . ILE A 1 96 ? 12.270 -4.029 -15.427 1.00 79.06 96 ILE A O 1
ATOM 761 N N . PRO A 1 97 ? 10.438 -3.029 -14.589 1.00 74.12 97 PRO A N 1
ATOM 762 C CA . PRO A 1 97 ? 9.531 -4.105 -14.958 1.00 74.12 97 PRO A CA 1
ATOM 763 C C . PRO A 1 97 ? 9.188 -4.053 -16.455 1.00 74.12 97 PRO A C 1
ATOM 765 O O . PRO A 1 97 ? 9.267 -3.010 -17.104 1.00 74.12 97 PRO A O 1
ATOM 768 N N . LYS A 1 98 ? 8.752 -5.188 -17.022 1.00 78.75 98 LYS A N 1
ATOM 769 C CA . LYS A 1 98 ? 8.482 -5.325 -18.471 1.00 78.75 98 LYS A CA 1
ATOM 770 C C . LYS A 1 98 ? 7.519 -4.272 -19.029 1.00 78.75 98 LYS A C 1
ATOM 772 O O . LYS A 1 98 ? 7.680 -3.861 -20.172 1.00 78.75 98 LYS A O 1
ATOM 777 N N . TRP A 1 99 ? 6.534 -3.852 -18.239 1.00 78.06 99 TRP A N 1
ATOM 778 C CA . TRP A 1 99 ? 5.525 -2.882 -18.659 1.00 78.06 99 TRP A CA 1
ATOM 779 C C . TRP A 1 99 ? 6.105 -1.467 -18.848 1.00 78.06 99 TRP A C 1
ATOM 781 O O . TRP A 1 99 ? 5.640 -0.740 -19.717 1.00 78.06 99 TRP A O 1
ATOM 791 N N . MET A 1 100 ? 7.171 -1.115 -18.119 1.00 79.12 100 MET A N 1
ATOM 792 C CA . MET A 1 100 ? 7.852 0.187 -18.200 1.00 79.12 100 MET A CA 1
ATOM 793 C C . MET A 1 100 ? 8.875 0.233 -19.357 1.00 79.12 100 MET A C 1
ATOM 795 O O . MET A 1 100 ? 9.124 1.276 -19.952 1.00 79.12 100 MET A O 1
ATOM 799 N N . GLY A 1 101 ? 9.440 -0.916 -19.746 1.00 63.97 101 GLY A N 1
ATOM 800 C CA . GLY A 1 101 ? 10.422 -1.020 -20.837 1.00 63.97 101 GLY A CA 1
ATOM 801 C C . GLY A 1 101 ? 9.845 -1.067 -22.262 1.00 63.97 101 GLY A C 1
ATOM 802 O O . GLY A 1 101 ? 10.610 -1.072 -23.223 1.00 63.97 101 GLY A O 1
ATOM 803 N N . GLY A 1 102 ? 8.519 -1.111 -22.428 1.00 54.09 102 GLY A N 1
ATOM 804 C CA . GLY A 1 102 ? 7.855 -1.409 -23.708 1.00 54.09 102 GLY A CA 1
ATOM 805 C C . GLY A 1 102 ? 7.695 -0.250 -24.702 1.00 54.09 102 GLY A C 1
ATOM 806 O O . GLY A 1 102 ? 7.107 -0.451 -25.761 1.00 54.09 102 GLY A O 1
ATOM 807 N N . ARG A 1 103 ? 8.185 0.961 -24.400 1.00 48.12 103 ARG A N 1
ATOM 808 C CA . ARG A 1 103 ? 7.990 2.161 -25.246 1.00 48.12 103 ARG A CA 1
ATOM 809 C C . ARG A 1 103 ? 9.208 2.601 -26.071 1.00 48.12 103 ARG A C 1
ATOM 811 O O . ARG A 1 103 ? 9.143 3.652 -26.700 1.00 48.12 103 ARG A O 1
ATOM 818 N N . ARG A 1 104 ? 10.305 1.831 -26.109 1.00 45.72 104 ARG A N 1
ATOM 819 C CA . ARG A 1 104 ? 11.546 2.229 -26.816 1.00 45.72 104 ARG A CA 1
ATOM 820 C C . ARG A 1 104 ? 11.777 1.635 -28.213 1.00 45.72 104 ARG A C 1
ATOM 822 O O . ARG A 1 104 ? 12.797 1.964 -28.802 1.00 45.72 104 ARG A O 1
ATOM 829 N N . ASP A 1 105 ? 10.823 0.898 -28.787 1.00 41.59 105 ASP A N 1
ATOM 830 C CA . ASP A 1 105 ? 10.991 0.279 -30.118 1.00 41.59 105 ASP A CA 1
ATOM 831 C C . ASP A 1 105 ? 9.946 0.758 -31.149 1.00 41.59 105 ASP A C 1
ATOM 833 O O . ASP A 1 105 ? 9.397 -0.024 -31.925 1.00 41.59 105 ASP A O 1
ATOM 837 N N . ALA A 1 106 ? 9.648 2.059 -31.162 1.00 37.84 106 ALA A N 1
ATOM 838 C CA . ALA A 1 106 ? 8.863 2.698 -32.221 1.00 37.84 106 ALA A CA 1
ATOM 839 C C . ALA A 1 106 ? 9.525 4.008 -32.677 1.00 37.84 106 ALA A C 1
ATOM 841 O O . ALA A 1 106 ? 8.982 5.096 -32.486 1.00 37.84 106 ALA A O 1
ATOM 842 N N . SER A 1 107 ? 10.715 3.894 -33.268 1.00 38.47 107 SER A N 1
ATOM 843 C CA . SER A 1 107 ? 11.336 4.935 -34.099 1.00 38.47 107 SER A CA 1
ATOM 844 C C . SER A 1 107 ? 12.333 4.318 -35.064 1.00 38.47 107 SER A C 1
ATOM 846 O O . SER A 1 107 ? 13.214 3.587 -34.558 1.00 38.47 107 SER A O 1
#

Foldseek 3Di:
DDDPPDPPPPPVDDDDDPVRVVVVVVVVCCCVVVVDDLCDKDWDQDPVRQWIWIQHNLRDIDIGGPDVVSVVVVQVVCVVVVNHDDLDDSDPPDDDDPVNPPPPPDD

Mean predicted aligned error: 10.84 Å

Sequence (107 aa):
MERCAVQRDFSGALQFN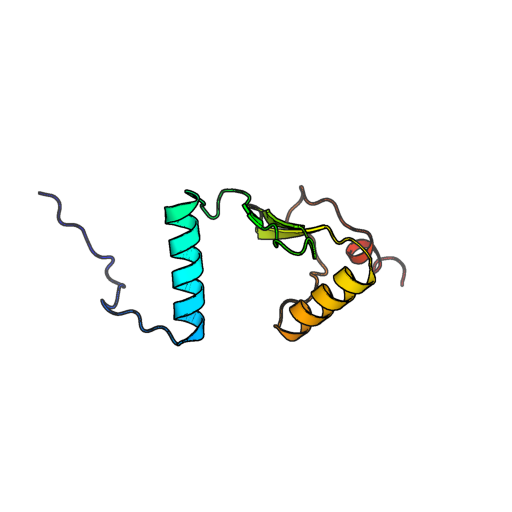NHETRDLLLLVANYYVFAWSAGEDLNILPDDGSCILMVSHHGELQGDFPDSQRLDAFVAFMEAKGYPLPDDAPDETFKIPKWMGGRRDAS

Solvent-accessible surface area (backbone atoms only — not comparable to full-atom values): 6991 Å² total; per-residue (Å²): 133,86,75,86,74,73,60,96,81,65,80,90,69,85,88,66,56,79,64,56,46,50,53,49,51,50,52,52,48,42,29,73,76,67,69,51,50,77,84,43,70,46,78,47,72,55,92,83,59,70,38,39,38,33,41,39,47,85,76,46,78,48,73,48,51,90,45,68,68,59,46,52,53,50,51,54,51,37,35,76,72,74,50,63,87,67,78,66,77,93,50,94,83,57,79,85,50,75,85,53,65,68,79,79,86,82,130